Protein AF-A0A0D0BKS2-F1 (afdb_monomer_lite)

InterPro domains:
  IPR032914 Vam6/VPS39/TRAP1 family [PTHR12894] (10-140)

Secondary structure (DSSP, 8-state):
-HHHHHHHHHHHTT--GGGHHHHHHHHHHHHHH-HHHHHHTTS-SS----HHHHHHHHHHH-HHHHHHHHHHHHHTT----HHHHHHHHHHHHHHHHHHHHTT-HHHHHHHHHHHHHHHHH-SSS-HHHHHHHHHHHHH--

Foldseek 3Di:
DVVVCVVVLVVLLQDEQVCVVVLLVVLLVVCVVDVVSSLCSQLHPNYPYDLVVVLVSLVVNPPVSSLVSLVCCCVPVVDLAQVSLQVNLVVLVVQLLVCVVVVNNVSNVVSVVVSVVSVVPHPRYDVVSSVVVVVVSVVVD

Radius of gyration: 17.02 Å; chains: 1; bounding box: 39×26×51 Å

Organism: NCBI:txid930992

Structure (mmCIF, N/CA/C/O backbone):
data_AF-A0A0D0BKS2-F1
#
_entry.id   AF-A0A0D0BKS2-F1
#
loop_
_atom_site.group_PDB
_atom_site.id
_atom_site.type_symbol
_atom_site.label_atom_id
_atom_site.label_alt_id
_atom_site.label_comp_id
_atom_site.label_asym_id
_atom_site.label_entity_id
_atom_site.label_seq_id
_atom_site.pdbx_PDB_ins_code
_atom_site.Cartn_x
_atom_site.Cartn_y
_atom_site.Cartn_z
_atom_site.occupancy
_atom_site.B_iso_or_equiv
_atom_site.auth_seq_id
_atom_site.auth_comp_id
_atom_site.auth_asym_id
_atom_site.auth_atom_id
_atom_site.pdbx_PDB_model_num
ATOM 1 N N . MET A 1 1 ? 7.989 0.623 25.890 1.00 54.88 1 MET A N 1
ATOM 2 C CA . MET A 1 1 ? 7.165 1.540 25.068 1.00 54.88 1 MET A CA 1
ATOM 3 C C . MET A 1 1 ? 5.999 0.804 24.424 1.00 54.88 1 MET A C 1
ATOM 5 O O . MET A 1 1 ? 4.897 1.310 24.569 1.00 54.88 1 MET A O 1
ATOM 9 N N . ARG A 1 2 ? 6.196 -0.400 23.856 1.00 55.66 2 ARG A N 1
ATOM 10 C CA . ARG A 1 2 ? 5.108 -1.274 23.359 1.00 55.66 2 ARG A CA 1
ATOM 11 C C . ARG A 1 2 ? 3.947 -1.472 24.346 1.00 55.66 2 ARG A C 1
ATOM 13 O O . ARG A 1 2 ? 2.832 -1.103 24.011 1.00 55.66 2 ARG A O 1
ATOM 20 N N . ASP A 1 3 ? 4.233 -1.807 25.608 1.00 62.22 3 ASP A N 1
ATOM 21 C CA . ASP A 1 3 ? 3.197 -1.976 26.652 1.00 62.22 3 ASP A CA 1
ATOM 22 C C . ASP A 1 3 ? 2.257 -0.770 26.868 1.00 62.22 3 ASP A C 1
ATOM 24 O O . ASP A 1 3 ? 1.178 -0.923 27.435 1.00 62.22 3 ASP A O 1
ATOM 28 N N . LYS A 1 4 ? 2.648 0.451 26.462 1.00 69.44 4 LYS A N 1
ATOM 29 C CA . LYS A 1 4 ? 1.788 1.645 26.574 1.00 69.44 4 LYS A CA 1
ATOM 30 C C . LYS A 1 4 ? 0.865 1.837 25.370 1.00 69.44 4 LYS A C 1
ATOM 32 O O . LYS A 1 4 ? -0.148 2.517 25.500 1.00 69.44 4 LYS A O 1
ATOM 37 N N . LEU A 1 5 ? 1.239 1.298 24.213 1.00 75.75 5 LEU A N 1
ATOM 38 C CA . LEU A 1 5 ? 0.521 1.469 22.952 1.00 75.75 5 LEU A CA 1
ATOM 39 C C . LEU A 1 5 ? -0.526 0.374 22.743 1.00 75.75 5 LEU A C 1
ATOM 41 O O . LEU A 1 5 ? -1.575 0.660 22.168 1.00 75.75 5 LEU A O 1
ATOM 45 N N . ASP A 1 6 ? -0.281 -0.832 23.261 1.00 78.50 6 ASP A N 1
ATOM 46 C CA . ASP A 1 6 ? -1.150 -2.000 23.072 1.00 78.50 6 ASP A CA 1
ATOM 47 C C . ASP A 1 6 ? -2.633 -1.744 23.407 1.00 78.50 6 ASP A C 1
ATOM 49 O O . ASP A 1 6 ? -3.484 -2.094 22.585 1.00 78.50 6 ASP A O 1
ATOM 53 N N . PRO A 1 7 ? -3.007 -1.082 24.527 1.00 84.69 7 PRO A N 1
ATOM 54 C CA . PRO A 1 7 ? -4.418 -0.827 24.826 1.00 84.69 7 PRO A CA 1
ATOM 55 C C . PRO A 1 7 ? -5.069 0.136 23.829 1.00 84.69 7 PRO A C 1
ATOM 57 O O . PRO A 1 7 ? -6.225 -0.049 23.447 1.00 84.69 7 PRO A O 1
ATOM 60 N N . SER A 1 8 ? -4.323 1.153 23.392 1.00 83.75 8 SER A N 1
ATOM 61 C CA . SER A 1 8 ? -4.793 2.137 22.416 1.00 83.75 8 SER A CA 1
ATOM 62 C C . SER A 1 8 ? -4.968 1.497 21.044 1.00 83.75 8 SER A C 1
ATOM 64 O O . SER A 1 8 ? -5.995 1.699 20.408 1.00 83.75 8 SER A O 1
ATOM 66 N N . ILE A 1 9 ? -4.014 0.674 20.605 1.00 84.62 9 ILE A N 1
ATOM 67 C CA . ILE A 1 9 ? -4.103 -0.060 19.337 1.00 84.62 9 ILE A CA 1
ATOM 68 C C . ILE A 1 9 ? -5.277 -1.032 19.369 1.00 84.62 9 ILE A C 1
ATOM 70 O O . ILE A 1 9 ? -6.082 -1.044 18.443 1.00 84.62 9 ILE A O 1
ATOM 74 N N . PHE A 1 10 ? -5.424 -1.800 20.451 1.00 87.25 10 PHE A N 1
ATOM 75 C CA . PHE A 1 10 ? -6.543 -2.724 20.617 1.00 87.25 10 PHE A CA 1
ATOM 76 C C . PHE A 1 10 ? -7.894 -2.007 20.569 1.00 87.25 10 PHE A C 1
ATOM 78 O O . PHE A 1 10 ? -8.843 -2.514 19.976 1.00 87.25 10 PHE A O 1
ATOM 85 N N . TYR A 1 11 ? -7.981 -0.819 21.168 1.00 89.44 11 TYR A N 1
ATOM 86 C CA . TYR A 1 11 ? -9.177 0.008 21.086 1.00 89.44 11 TYR A CA 1
ATOM 87 C C . TYR A 1 11 ? -9.436 0.491 19.653 1.00 89.44 11 TYR A C 1
ATOM 89 O O . TYR A 1 11 ? -10.529 0.282 19.134 1.00 89.44 11 TYR A O 1
ATOM 97 N N . LEU A 1 12 ? -8.433 1.078 18.989 1.00 89.88 12 LEU A N 1
ATOM 98 C CA . LEU A 1 12 ? -8.564 1.613 17.628 1.00 89.88 12 LEU A CA 1
ATOM 99 C C . LEU A 1 12 ? -8.916 0.531 16.602 1.00 89.88 12 LEU A C 1
ATOM 101 O O . LEU A 1 12 ? -9.735 0.779 15.726 1.00 89.88 12 LEU A O 1
ATOM 105 N N . ARG A 1 13 ? -8.367 -0.680 16.746 1.00 90.19 13 ARG A N 1
ATOM 106 C CA . ARG A 1 13 ? -8.686 -1.843 15.901 1.00 90.19 13 ARG A CA 1
ATOM 107 C C . ARG A 1 13 ? -10.146 -2.279 15.971 1.00 90.19 13 ARG A C 1
ATOM 109 O O . ARG A 1 13 ? -10.606 -2.976 15.078 1.00 90.19 13 ARG A O 1
ATOM 116 N N . LYS A 1 14 ? -10.857 -1.909 17.036 1.00 90.25 14 LYS A N 1
ATOM 117 C CA . LYS A 1 14 ? -12.272 -2.240 17.246 1.00 90.25 14 LYS A CA 1
ATOM 118 C C . LYS A 1 14 ? -13.215 -1.105 16.873 1.00 90.25 14 LYS A C 1
ATOM 120 O O . LYS A 1 14 ? -14.429 -1.270 16.975 1.00 90.25 14 LYS A O 1
ATOM 125 N N . LEU A 1 15 ? -12.677 0.047 16.479 1.00 91.31 15 LEU A N 1
ATOM 126 C CA . LEU A 1 15 ? -13.481 1.176 16.045 1.00 91.31 15 LEU A CA 1
ATOM 127 C C . LEU A 1 15 ? -13.953 0.959 14.612 1.00 91.31 15 LEU A C 1
ATOM 129 O O . LEU A 1 15 ? -13.151 0.878 13.686 1.00 91.31 15 LEU A O 1
ATOM 133 N N . GLY A 1 16 ? -15.271 0.892 14.446 1.00 89.25 16 GLY A N 1
ATOM 134 C CA . GLY A 1 16 ? -15.906 0.777 13.144 1.00 89.25 16 GLY A CA 1
ATOM 135 C C . GLY A 1 16 ? -15.745 2.026 12.260 1.00 89.25 16 GLY A C 1
ATOM 136 O O . GLY A 1 16 ? -15.209 3.057 12.691 1.00 89.25 16 GLY A O 1
ATOM 137 N N . PRO A 1 17 ? -16.233 1.955 11.008 1.00 92.44 17 PRO A N 1
ATOM 138 C CA . PRO A 1 17 ? -16.144 3.036 10.023 1.00 92.44 17 PRO A CA 1
ATOM 139 C C . PRO A 1 17 ? -16.743 4.370 10.496 1.00 92.44 17 PRO A C 1
ATOM 141 O O . PRO A 1 17 ? -16.321 5.432 10.043 1.00 92.44 17 PRO A O 1
ATOM 144 N N . GLU A 1 18 ? -17.699 4.351 11.423 1.00 94.56 18 GLU A N 1
ATOM 145 C CA . GLU A 1 18 ? -18.311 5.545 12.008 1.00 94.56 18 GLU A CA 1
ATOM 146 C C . GLU A 1 18 ? -17.322 6.409 12.812 1.00 94.56 18 GLU A C 1
ATOM 148 O O . GLU A 1 18 ? -17.535 7.612 12.967 1.00 94.56 18 GLU A O 1
ATOM 153 N N . TYR A 1 19 ? -16.206 5.825 13.261 1.00 94.88 19 TYR A N 1
ATOM 154 C CA . TYR A 1 19 ? -15.139 6.505 13.997 1.00 94.88 19 TYR A CA 1
ATOM 155 C C . TYR A 1 19 ? -13.859 6.673 13.165 1.00 94.88 19 TYR A C 1
ATOM 157 O O . TYR A 1 19 ? -12.793 6.950 13.718 1.00 94.88 19 TYR A O 1
ATOM 165 N N . ILE A 1 20 ? -13.931 6.539 11.836 1.00 94.31 20 ILE A N 1
ATOM 166 C CA . ILE A 1 20 ? -12.741 6.517 10.972 1.00 94.31 20 ILE A CA 1
ATOM 167 C C . ILE A 1 20 ? -11.850 7.759 11.124 1.00 94.31 20 ILE A C 1
ATOM 169 O O . ILE A 1 20 ? -10.628 7.646 11.142 1.00 94.31 20 ILE A O 1
ATOM 173 N N . ASN A 1 21 ? -12.442 8.940 11.326 1.00 95.31 21 ASN A N 1
ATOM 174 C CA . ASN A 1 21 ? -11.678 10.169 11.549 1.00 95.31 21 ASN A CA 1
ATOM 175 C C . ASN A 1 21 ? -10.830 10.079 12.826 1.00 95.31 21 ASN A C 1
ATOM 177 O O . ASN A 1 21 ? -9.660 10.452 12.815 1.00 95.31 21 ASN A O 1
ATOM 181 N N . GLN A 1 22 ? -11.383 9.505 13.898 1.00 94.06 22 GLN A N 1
ATOM 182 C CA . GLN A 1 22 ? -10.650 9.281 15.143 1.00 94.06 22 GLN A CA 1
ATOM 183 C C . GLN A 1 22 ? -9.534 8.248 14.955 1.00 94.06 22 GLN A C 1
ATOM 185 O O . GLN A 1 22 ? -8.438 8.434 15.490 1.00 94.06 22 GLN A O 1
ATOM 190 N N . VAL A 1 23 ? -9.789 7.181 14.188 1.00 94.50 23 VAL A N 1
ATOM 191 C CA . VAL A 1 23 ? -8.764 6.188 13.830 1.00 94.50 23 VAL A CA 1
ATOM 192 C C . VAL A 1 23 ? -7.618 6.867 13.081 1.00 94.50 23 VAL A C 1
ATOM 194 O O . VAL A 1 23 ? -6.455 6.693 13.442 1.00 94.50 23 VAL A O 1
ATOM 197 N N . PHE A 1 24 ? -7.928 7.709 12.096 1.00 95.38 24 PHE A N 1
ATOM 198 C CA . PHE A 1 24 ? -6.934 8.440 11.317 1.00 95.38 24 PHE A CA 1
ATOM 199 C C . PHE A 1 24 ? -6.120 9.412 12.163 1.00 95.38 24 PHE A C 1
ATOM 201 O O . PHE A 1 24 ? -4.891 9.364 12.115 1.00 95.38 24 PHE A O 1
ATOM 208 N N . GLU A 1 25 ? -6.766 10.252 12.965 1.00 93.38 25 GLU A N 1
ATOM 209 C CA . GLU A 1 25 ? -6.088 11.201 13.853 1.00 93.38 25 GLU A CA 1
ATOM 210 C C . GLU A 1 25 ? -5.177 10.484 14.853 1.00 93.38 25 GLU A C 1
ATOM 212 O O . GLU A 1 25 ? -4.004 10.832 14.992 1.00 93.38 25 GLU A O 1
ATOM 217 N N . SER A 1 26 ? -5.688 9.425 15.484 1.00 90.19 26 SER A N 1
ATOM 218 C CA . SER A 1 26 ? -4.943 8.661 16.485 1.00 90.19 26 SER A CA 1
ATOM 219 C C . SER A 1 26 ? -3.824 7.826 15.863 1.00 90.19 26 SER A C 1
ATOM 221 O O . SER A 1 26 ? -2.791 7.627 16.482 1.00 90.19 26 SER A O 1
ATOM 223 N N . SER A 1 27 ? -3.972 7.342 14.632 1.00 91.81 27 SER A N 1
ATOM 224 C CA . SER A 1 27 ? -2.923 6.535 13.998 1.00 91.81 27 SER A CA 1
ATOM 225 C C . SER A 1 27 ? -1.644 7.324 13.699 1.00 91.81 27 SER A C 1
ATOM 227 O O . SER A 1 27 ? -0.570 6.729 13.687 1.00 91.81 27 SER A O 1
ATOM 229 N N . ARG A 1 28 ? -1.726 8.649 13.480 1.00 91.06 28 ARG A N 1
ATOM 230 C CA . ARG A 1 28 ? -0.578 9.472 13.048 1.00 91.06 28 ARG A CA 1
ATOM 231 C C . ARG A 1 28 ? 0.586 9.404 14.029 1.00 91.06 28 ARG A C 1
ATOM 233 O O . ARG A 1 28 ? 1.695 9.078 13.628 1.00 91.06 28 ARG A O 1
ATOM 240 N N . TRP A 1 29 ? 0.318 9.645 15.307 1.00 89.44 29 TRP A N 1
ATOM 241 C CA . TRP A 1 29 ? 1.359 9.611 16.333 1.00 89.44 29 TRP A CA 1
ATOM 242 C C . TRP A 1 29 ? 1.861 8.179 16.593 1.00 89.44 29 TRP A C 1
ATOM 244 O O . TRP A 1 29 ? 3.032 7.981 16.890 1.00 89.44 29 TRP A O 1
ATOM 254 N N . ILE A 1 30 ? 1.014 7.155 16.414 1.00 90.00 30 ILE A N 1
ATOM 255 C CA . ILE A 1 30 ? 1.442 5.750 16.543 1.00 90.00 30 ILE A CA 1
ATOM 256 C C . ILE A 1 30 ? 2.400 5.384 15.403 1.00 90.00 30 ILE A C 1
ATOM 258 O O . ILE A 1 30 ? 3.365 4.668 15.641 1.00 90.00 30 ILE A O 1
ATOM 262 N N . PHE A 1 31 ? 2.196 5.905 14.187 1.00 91.06 31 PHE A N 1
ATOM 263 C CA . PHE A 1 31 ? 3.149 5.725 13.084 1.00 91.06 31 PHE A CA 1
ATOM 264 C C . PHE A 1 31 ? 4.513 6.372 13.352 1.00 91.06 31 PHE A C 1
ATOM 266 O O . PHE A 1 31 ? 5.516 5.869 12.847 1.00 91.06 31 PHE A O 1
ATOM 273 N N . GLU A 1 32 ? 4.567 7.461 14.121 1.00 88.81 32 GLU A N 1
ATOM 274 C CA . GLU A 1 32 ? 5.827 8.098 14.528 1.00 88.81 32 GLU A CA 1
ATOM 275 C C . GLU A 1 32 ? 6.589 7.246 15.559 1.00 88.81 32 GLU A C 1
ATOM 277 O O . GLU A 1 32 ? 7.817 7.203 15.535 1.00 88.81 32 GLU A O 1
ATOM 282 N N . GLU A 1 33 ? 5.865 6.522 16.415 1.00 89.19 33 GLU A N 1
ATOM 283 C CA . GLU A 1 33 ? 6.424 5.692 17.488 1.00 89.19 33 GLU A CA 1
ATOM 284 C C . GLU A 1 33 ? 6.766 4.256 17.043 1.00 89.19 33 GLU A C 1
ATOM 286 O O . GLU A 1 33 ? 7.876 3.772 17.271 1.00 89.19 33 GLU A O 1
ATOM 291 N N . ASP A 1 34 ? 5.823 3.546 16.415 1.00 88.62 34 ASP A N 1
ATOM 292 C CA . ASP A 1 34 ? 6.003 2.181 15.906 1.00 88.62 34 ASP A CA 1
ATOM 293 C C . ASP A 1 34 ? 5.131 1.941 14.660 1.00 88.62 34 ASP A C 1
ATOM 295 O O . ASP A 1 34 ? 3.935 1.635 14.724 1.00 88.62 34 ASP A O 1
ATOM 299 N N . ARG A 1 35 ? 5.770 2.032 13.489 1.00 90.44 35 ARG A N 1
ATOM 300 C CA . ARG A 1 35 ? 5.120 1.858 12.181 1.00 90.44 35 ARG A CA 1
ATOM 301 C C . ARG A 1 35 ? 4.510 0.476 11.976 1.00 90.44 35 ARG A C 1
ATOM 303 O O . ARG A 1 35 ? 3.549 0.361 11.221 1.00 90.44 35 ARG A O 1
ATOM 310 N N . HIS A 1 36 ? 5.079 -0.569 12.581 1.00 88.62 36 HIS A N 1
ATOM 311 C CA . HIS A 1 36 ? 4.546 -1.920 12.429 1.00 88.62 36 HIS A CA 1
ATOM 312 C C . HIS A 1 36 ? 3.206 -2.027 13.147 1.00 88.62 36 HIS A C 1
ATOM 314 O O . HIS A 1 36 ? 2.212 -2.422 12.547 1.00 88.62 36 HIS A O 1
ATOM 320 N N . MET A 1 37 ? 3.172 -1.599 14.407 1.00 86.12 37 MET A N 1
ATOM 321 C CA . MET A 1 37 ? 1.958 -1.652 15.213 1.00 86.12 37 MET A CA 1
ATOM 322 C C . MET A 1 37 ? 0.863 -0.713 14.699 1.00 86.12 37 MET A C 1
ATOM 324 O O . MET A 1 37 ? -0.311 -1.069 14.702 1.00 86.12 37 MET A O 1
ATOM 328 N N . ALA A 1 38 ? 1.229 0.470 14.198 1.00 91.25 38 ALA A N 1
ATOM 329 C CA . ALA A 1 38 ? 0.268 1.369 13.564 1.00 91.25 38 ALA A CA 1
ATOM 330 C C . ALA A 1 38 ? -0.401 0.737 12.330 1.00 91.25 38 ALA A C 1
ATOM 332 O O . ALA A 1 38 ? -1.578 0.974 12.074 1.00 91.25 38 ALA A O 1
ATOM 333 N N . PHE A 1 39 ? 0.327 -0.094 11.579 1.00 93.50 39 PHE A N 1
ATOM 334 C CA . PHE A 1 39 ? -0.208 -0.780 10.404 1.00 93.50 39 PHE A CA 1
ATOM 335 C C . PHE A 1 39 ? -1.237 -1.864 10.767 1.00 93.50 39 PHE A C 1
ATOM 337 O O . PHE A 1 39 ? -2.212 -2.054 10.037 1.00 93.50 39 PHE A O 1
ATOM 344 N N . GLU A 1 40 ? -1.083 -2.516 11.923 1.00 91.69 40 GLU A N 1
ATOM 345 C CA . GLU A 1 40 ? -2.055 -3.492 12.444 1.00 91.69 40 GLU A CA 1
ATOM 346 C C . GLU A 1 40 ? -3.434 -2.872 12.709 1.00 91.69 40 GLU A C 1
ATOM 348 O O . GLU A 1 40 ? -4.443 -3.570 12.654 1.00 91.69 40 GLU A O 1
ATOM 353 N N . ILE A 1 41 ? -3.506 -1.555 12.941 1.00 92.88 41 ILE A N 1
ATOM 354 C CA . ILE A 1 41 ? -4.781 -0.838 13.099 1.00 92.88 41 ILE A CA 1
ATOM 355 C C . ILE A 1 41 ? -5.644 -0.967 11.836 1.00 92.88 41 ILE A C 1
ATOM 357 O O . ILE A 1 41 ? -6.860 -1.101 11.935 1.00 92.88 41 ILE A O 1
ATOM 361 N N . PHE A 1 42 ? -5.017 -0.958 10.658 1.00 95.12 42 PHE A N 1
ATOM 362 C CA . PHE A 1 42 ? -5.699 -0.940 9.360 1.00 95.12 42 PHE A CA 1
ATOM 363 C C . PHE A 1 42 ? -5.839 -2.317 8.710 1.00 95.12 42 PHE A C 1
ATOM 365 O O . PHE A 1 42 ? -6.578 -2.459 7.741 1.00 95.12 42 PHE A O 1
ATOM 372 N N . THR A 1 43 ? -5.131 -3.317 9.232 1.00 93.19 43 THR A N 1
ATOM 373 C CA . THR A 1 43 ? -5.092 -4.697 8.713 1.00 93.19 43 THR A CA 1
ATOM 374 C C . THR A 1 43 ? -5.737 -5.704 9.669 1.00 93.19 43 THR A C 1
ATOM 376 O O . THR A 1 43 ? -5.614 -6.913 9.502 1.00 93.19 43 THR A O 1
ATOM 379 N N . SER A 1 44 ? -6.436 -5.200 10.685 1.00 87.94 44 SER A N 1
ATOM 380 C CA . SER A 1 44 ? -7.184 -5.993 11.653 1.00 87.94 44 SER A CA 1
ATOM 381 C C . SER A 1 44 ? -8.422 -6.643 11.027 1.00 87.94 44 SER A C 1
ATOM 383 O O . SER A 1 44 ? -9.161 -5.988 10.299 1.00 87.94 44 SER A O 1
ATOM 385 N N . ASP A 1 45 ? -8.706 -7.896 11.389 1.00 86.81 45 ASP A N 1
ATOM 386 C CA . ASP A 1 45 ? -9.957 -8.585 11.024 1.00 86.81 45 ASP A CA 1
ATOM 387 C C . ASP A 1 45 ? -11.144 -8.209 11.928 1.00 86.81 45 ASP A C 1
ATOM 389 O O . ASP A 1 45 ? -12.272 -8.632 11.685 1.00 86.81 45 ASP A O 1
ATOM 393 N N . ASP A 1 46 ? -10.902 -7.431 12.989 1.00 88.31 46 ASP A N 1
ATOM 394 C CA . ASP A 1 46 ? -11.936 -7.048 13.958 1.00 88.31 46 ASP A CA 1
ATOM 395 C C . ASP A 1 46 ? -13.031 -6.158 13.330 1.00 88.31 46 AS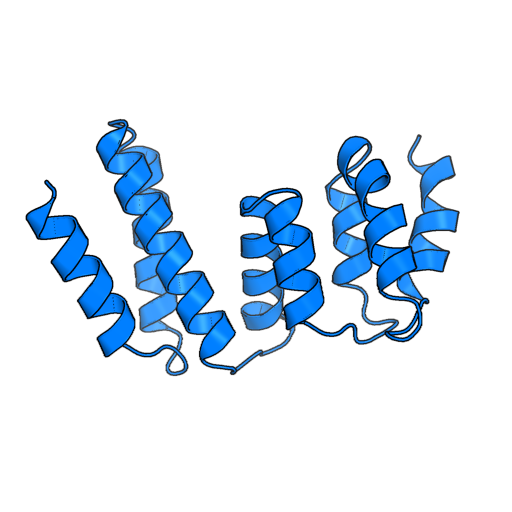P A C 1
ATOM 397 O O . ASP A 1 46 ? -14.198 -6.256 13.718 1.00 88.31 46 ASP A O 1
ATOM 401 N N . VAL A 1 47 ? -12.668 -5.285 12.379 1.00 89.56 47 VAL A N 1
ATOM 402 C CA . VAL A 1 47 ? -13.575 -4.329 11.716 1.00 89.56 47 VAL A CA 1
ATOM 403 C C . VAL A 1 47 ? -13.169 -4.110 10.256 1.00 89.56 47 VAL A C 1
ATOM 405 O O . VAL A 1 47 ? -11.988 -3.980 9.947 1.00 89.56 47 VAL A O 1
ATOM 408 N N . GLU A 1 48 ? -14.145 -3.997 9.351 1.00 90.31 48 GLU A N 1
ATOM 409 C CA . GLU A 1 48 ? -13.878 -3.630 7.954 1.00 90.31 48 GLU A CA 1
ATOM 410 C C . GLU A 1 48 ? -13.939 -2.102 7.803 1.00 90.31 48 GLU A C 1
ATOM 412 O O . GLU A 1 48 ? -15.009 -1.489 7.887 1.00 90.31 48 GLU A O 1
ATOM 417 N N . LEU A 1 49 ? -12.781 -1.475 7.588 1.00 94.00 49 LEU A N 1
ATOM 418 C CA . LEU A 1 49 ? -12.690 -0.040 7.324 1.00 94.00 49 LEU A CA 1
ATOM 419 C C . LEU A 1 49 ? -12.847 0.268 5.821 1.00 94.00 49 LEU A C 1
ATOM 421 O O . LEU A 1 49 ? -12.498 -0.556 4.975 1.00 94.00 49 LEU A O 1
ATOM 425 N N . PRO A 1 50 ? -13.315 1.475 5.444 1.00 95.31 50 PRO A N 1
ATOM 426 C CA . PRO A 1 50 ? -13.433 1.883 4.047 1.00 95.31 50 PRO A CA 1
ATOM 427 C C . PRO A 1 50 ? -12.058 1.950 3.362 1.00 95.31 50 PRO A C 1
ATOM 429 O O . PRO A 1 50 ? -11.325 2.932 3.498 1.00 95.31 50 PRO A O 1
ATOM 432 N N . ARG A 1 51 ? -11.728 0.911 2.587 1.00 96.00 51 ARG A N 1
ATOM 433 C CA . ARG A 1 51 ? -10.414 0.676 1.956 1.00 96.00 51 ARG A CA 1
ATOM 434 C C . ARG A 1 51 ? -9.856 1.895 1.222 1.00 96.00 51 ARG A C 1
ATOM 436 O O . ARG A 1 51 ? -8.688 2.236 1.392 1.00 96.00 51 ARG A O 1
ATOM 443 N N . THR A 1 52 ? -10.689 2.596 0.449 1.00 96.06 52 THR A N 1
ATOM 444 C CA . THR A 1 52 ? -10.273 3.805 -0.284 1.00 96.06 52 THR A CA 1
ATOM 445 C C . THR A 1 52 ? -9.841 4.917 0.668 1.00 96.06 52 THR A C 1
ATOM 447 O O . THR A 1 52 ? -8.755 5.464 0.516 1.00 96.06 52 THR A O 1
ATOM 450 N N . GLN A 1 53 ? -10.639 5.198 1.704 1.00 96.94 53 GLN A N 1
ATOM 451 C CA . GLN A 1 53 ? -10.322 6.250 2.676 1.00 96.94 53 GLN A CA 1
ATOM 452 C C . GLN A 1 53 ? -9.053 5.912 3.464 1.00 96.94 53 GLN A C 1
ATOM 454 O O . GLN A 1 53 ? -8.235 6.794 3.717 1.00 96.94 53 GLN A O 1
ATOM 459 N N . VAL A 1 54 ? -8.875 4.637 3.829 1.00 96.94 54 VAL A N 1
ATOM 460 C CA . VAL A 1 54 ? -7.661 4.159 4.504 1.00 96.94 54 VAL A CA 1
ATOM 461 C C . VAL A 1 54 ? -6.443 4.351 3.604 1.00 96.94 54 VAL A C 1
ATOM 463 O O . VAL A 1 54 ? -5.460 4.949 4.030 1.00 96.94 54 VAL A O 1
ATOM 466 N N . THR A 1 55 ? -6.526 3.923 2.346 1.00 96.75 55 THR A N 1
ATOM 467 C CA . THR A 1 55 ? -5.429 4.051 1.375 1.00 96.75 55 THR A CA 1
ATOM 46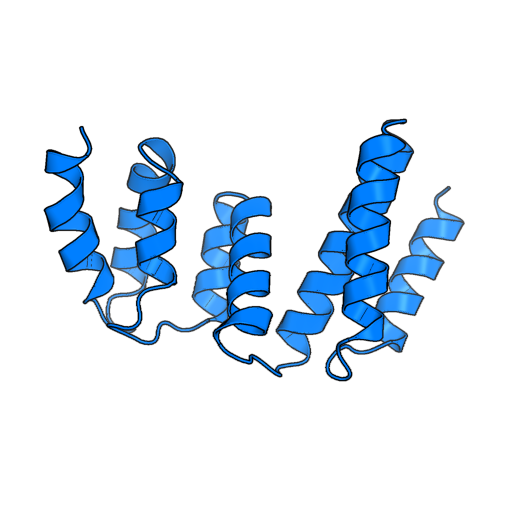8 C C . THR A 1 55 ? -4.999 5.510 1.195 1.00 96.75 55 THR A C 1
ATOM 470 O O . THR A 1 55 ? -3.803 5.810 1.235 1.00 96.75 55 THR A O 1
ATOM 473 N N . ASP A 1 56 ? -5.966 6.426 1.078 1.00 96.38 56 ASP A N 1
ATOM 474 C CA . ASP A 1 56 ? -5.720 7.865 0.927 1.00 96.38 56 ASP A CA 1
ATOM 475 C C . ASP A 1 56 ? -5.142 8.503 2.199 1.00 96.38 56 ASP A C 1
ATOM 477 O O . ASP A 1 56 ? -4.338 9.435 2.134 1.00 96.38 56 ASP A O 1
ATOM 481 N N . HIS A 1 57 ? -5.543 8.029 3.380 1.00 96.19 57 HIS A N 1
ATOM 482 C CA . HIS A 1 57 ? -4.961 8.479 4.645 1.00 96.19 57 HI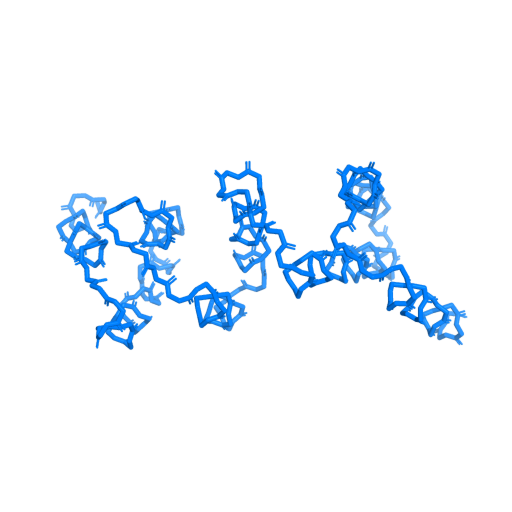S A CA 1
ATOM 483 C C . HIS A 1 57 ? -3.512 8.014 4.797 1.00 96.19 57 HIS A C 1
ATOM 485 O O . HIS A 1 57 ? -2.646 8.821 5.140 1.00 96.19 57 HIS A O 1
ATOM 491 N N . LEU A 1 58 ? -3.238 6.742 4.501 1.00 96.06 58 LEU A N 1
ATOM 492 C CA . LEU A 1 58 ? -1.895 6.171 4.582 1.00 96.06 58 LEU A CA 1
ATOM 493 C C . LEU A 1 58 ? -0.939 6.831 3.586 1.00 96.06 58 LEU A C 1
ATOM 495 O O . LEU A 1 58 ? 0.206 7.087 3.939 1.00 96.06 58 LEU A O 1
ATOM 499 N N . GLU A 1 59 ? -1.411 7.194 2.392 1.00 94.69 59 GLU A N 1
ATOM 500 C CA . GLU A 1 59 ? -0.596 7.909 1.400 1.00 94.69 59 GLU A CA 1
ATOM 501 C C . GLU A 1 59 ? -0.149 9.286 1.899 1.00 94.69 59 GLU A C 1
ATOM 503 O O . GLU A 1 59 ? 0.996 9.680 1.685 1.00 94.69 59 GLU A O 1
ATOM 508 N N . LYS A 1 60 ? -1.022 9.998 2.625 1.00 94.38 60 LYS A N 1
ATOM 509 C CA . LYS A 1 60 ? -0.683 11.290 3.246 1.00 94.38 60 LYS A CA 1
ATOM 510 C C . LYS A 1 60 ? 0.355 11.164 4.359 1.00 94.38 60 LYS A C 1
ATOM 512 O O . LYS A 1 60 ? 0.972 12.166 4.707 1.00 94.38 60 LYS A O 1
ATOM 517 N N . ILE A 1 61 ? 0.482 9.988 4.973 1.00 93.38 61 ILE A N 1
ATOM 518 C CA . ILE A 1 61 ? 1.494 9.719 6.000 1.00 93.38 61 ILE A CA 1
ATOM 519 C C . ILE A 1 61 ? 2.808 9.349 5.322 1.00 93.38 61 ILE A C 1
ATOM 521 O O . ILE A 1 61 ? 3.837 9.971 5.569 1.00 93.38 61 ILE A O 1
ATOM 525 N N . ASP A 1 62 ? 2.764 8.325 4.478 1.00 91.56 62 ASP A N 1
ATOM 526 C CA . ASP A 1 62 ? 3.902 7.840 3.718 1.00 91.56 62 ASP A CA 1
ATOM 527 C C . ASP A 1 62 ? 3.386 6.999 2.541 1.00 91.56 62 ASP A C 1
ATOM 529 O O . ASP A 1 62 ? 2.746 5.961 2.768 1.00 91.56 62 ASP A O 1
ATOM 533 N N . PRO A 1 63 ? 3.697 7.377 1.291 1.00 91.38 63 PRO A N 1
ATOM 534 C CA . PRO A 1 63 ? 3.326 6.595 0.119 1.00 91.38 63 PRO A CA 1
ATOM 535 C C . PRO A 1 63 ? 3.712 5.115 0.227 1.00 91.38 63 PRO A C 1
ATOM 537 O O . PRO A 1 63 ? 2.941 4.262 -0.195 1.00 91.38 63 PRO A O 1
ATOM 540 N N . ALA A 1 64 ? 4.840 4.780 0.867 1.00 91.94 64 ALA A N 1
ATOM 541 C CA . ALA A 1 64 ? 5.261 3.390 1.040 1.00 91.94 64 ALA A CA 1
ATOM 542 C C . ALA A 1 64 ? 4.324 2.582 1.957 1.00 91.94 64 ALA A C 1
ATOM 544 O O . ALA A 1 64 ? 4.171 1.375 1.763 1.00 91.94 64 ALA A O 1
ATOM 545 N N . ILE A 1 65 ? 3.684 3.220 2.947 1.00 94.56 65 ILE A N 1
ATOM 546 C CA . ILE A 1 65 ? 2.679 2.551 3.790 1.00 94.56 65 ILE A CA 1
ATOM 547 C C . ILE A 1 65 ? 1.407 2.303 2.981 1.00 94.56 65 ILE A C 1
ATOM 549 O O . ILE A 1 65 ? 0.832 1.220 3.076 1.00 94.56 65 ILE A O 1
ATOM 553 N N . SER A 1 66 ? 0.993 3.278 2.168 1.00 95.94 66 SER A N 1
ATOM 554 C CA . SER A 1 66 ? -0.150 3.119 1.265 1.00 95.94 66 SER A CA 1
ATOM 555 C C . SER A 1 66 ? 0.065 1.964 0.287 1.00 95.94 66 SER A C 1
ATOM 557 O O . SER A 1 66 ? -0.784 1.083 0.201 1.00 95.94 66 SER A O 1
ATOM 559 N N . THR A 1 67 ? 1.237 1.885 -0.355 1.00 95.44 67 THR A N 1
ATOM 560 C CA . THR A 1 67 ? 1.598 0.761 -1.236 1.00 95.44 67 THR A CA 1
ATOM 561 C C . THR A 1 67 ? 1.477 -0.577 -0.519 1.00 95.44 67 THR A C 1
ATOM 563 O O . THR A 1 67 ? 0.824 -1.479 -1.031 1.00 95.44 67 THR A O 1
ATOM 566 N N . ARG A 1 68 ? 2.037 -0.690 0.694 1.00 95.69 68 ARG A N 1
ATOM 567 C CA . ARG A 1 68 ? 1.963 -1.921 1.494 1.00 95.69 68 ARG A CA 1
ATOM 568 C C . ARG A 1 68 ? 0.523 -2.296 1.850 1.00 95.69 68 ARG A C 1
ATOM 570 O O . ARG A 1 68 ? 0.195 -3.474 1.923 1.00 95.69 68 ARG A O 1
ATOM 577 N N . TYR A 1 69 ? -0.337 -1.310 2.098 1.00 97.12 69 TYR A N 1
ATOM 578 C CA . TYR A 1 69 ? -1.753 -1.562 2.352 1.00 97.12 69 TYR A CA 1
ATOM 579 C C . TYR A 1 69 ? -2.474 -2.075 1.105 1.00 97.12 69 TYR A C 1
ATOM 581 O O . TYR A 1 69 ? -3.261 -3.007 1.208 1.00 97.12 69 TYR A O 1
ATOM 589 N N . ILE A 1 70 ? -2.176 -1.525 -0.074 1.00 97.25 70 ILE A N 1
ATOM 590 C CA . ILE A 1 70 ? -2.745 -2.017 -1.335 1.00 97.25 70 ILE A CA 1
ATOM 591 C C . ILE A 1 70 ? -2.261 -3.445 -1.630 1.00 97.25 70 ILE A C 1
ATOM 593 O O . ILE A 1 70 ? -3.076 -4.284 -2.001 1.00 97.25 70 ILE A O 1
ATOM 597 N N . GLU A 1 71 ? -0.975 -3.742 -1.406 1.00 96.31 71 GLU A N 1
ATOM 598 C CA . GLU A 1 71 ? -0.430 -5.109 -1.492 1.00 96.31 71 GLU A CA 1
ATOM 599 C C . GLU A 1 71 ? -1.201 -6.0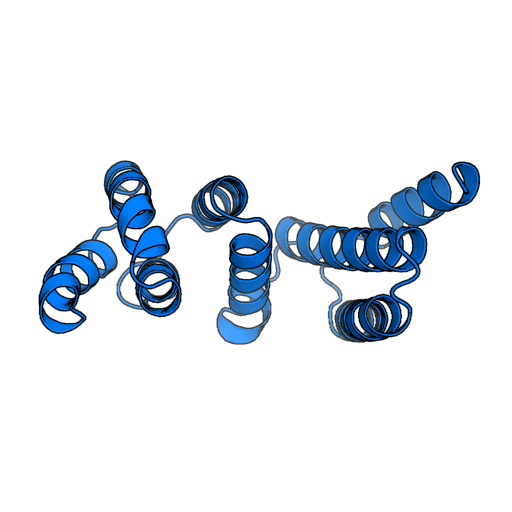62 -0.564 1.00 96.31 71 GLU A C 1
ATOM 601 O O . GLU A 1 71 ? -1.684 -7.092 -1.017 1.00 96.31 71 GLU A O 1
ATOM 606 N N . TYR A 1 72 ? -1.416 -5.680 0.702 1.00 96.38 72 TYR A N 1
ATOM 607 C CA . TYR A 1 72 ? -2.230 -6.449 1.653 1.00 96.38 72 TYR A CA 1
ATOM 608 C C . TYR A 1 72 ? -3.667 -6.677 1.158 1.00 96.38 72 TYR A C 1
ATOM 610 O O . TYR A 1 72 ? -4.188 -7.789 1.241 1.00 96.38 72 TYR A O 1
ATOM 618 N N . LEU A 1 73 ? -4.324 -5.639 0.631 1.00 96.25 73 LEU A N 1
ATOM 619 C CA . LEU A 1 73 ? -5.686 -5.767 0.117 1.00 96.25 73 LEU A CA 1
ATOM 620 C C . LEU A 1 73 ? -5.762 -6.791 -1.021 1.00 96.25 73 LEU A C 1
ATOM 622 O O . LEU A 1 73 ? -6.690 -7.595 -1.053 1.00 96.25 73 LEU A O 1
ATOM 626 N N . ILE A 1 74 ? -4.797 -6.779 -1.936 1.00 96.06 74 ILE A N 1
ATOM 627 C CA . ILE A 1 74 ? -4.784 -7.682 -3.089 1.00 96.06 74 ILE A CA 1
ATOM 628 C C . ILE A 1 74 ? -4.384 -9.100 -2.662 1.00 96.06 74 ILE A C 1
ATOM 630 O O . ILE A 1 74 ? -5.131 -10.043 -2.914 1.00 96.06 74 ILE A O 1
ATOM 634 N N . ASP A 1 75 ? -3.251 -9.249 -1.976 1.00 94.62 75 ASP A N 1
ATOM 635 C CA . ASP A 1 75 ? -2.653 -10.555 -1.681 1.00 94.62 75 ASP A CA 1
ATOM 636 C C . ASP A 1 75 ? -3.375 -11.301 -0.549 1.00 94.62 75 ASP A C 1
ATOM 638 O O . ASP A 1 75 ? -3.508 -12.524 -0.598 1.00 94.62 75 ASP A O 1
ATOM 642 N N . GLU A 1 76 ? -3.839 -10.583 0.480 1.00 94.69 76 GLU A N 1
ATOM 643 C CA . GLU A 1 76 ? -4.435 -11.191 1.679 1.00 94.69 76 GLU A CA 1
ATOM 644 C C . GLU A 1 76 ? -5.960 -11.055 1.724 1.00 94.69 76 GLU A C 1
ATOM 646 O O . GLU A 1 76 ? -6.641 -11.970 2.193 1.00 94.69 76 GLU A O 1
ATOM 651 N N . LYS A 1 77 ? -6.525 -9.941 1.233 1.00 94.69 77 LYS A N 1
ATOM 652 C CA . LYS A 1 77 ? -7.987 -9.727 1.217 1.00 94.69 77 LYS A CA 1
ATOM 653 C C . LYS A 1 77 ? -8.658 -10.067 -0.116 1.00 94.69 77 LYS A C 1
ATOM 655 O O . LYS A 1 77 ? -9.886 -9.984 -0.179 1.00 94.69 77 LYS A O 1
ATOM 660 N N . GLY A 1 78 ? -7.899 -10.454 -1.144 1.00 94.38 78 GLY A N 1
ATOM 661 C CA . GLY A 1 78 ? -8.440 -10.801 -2.462 1.00 94.38 78 GLY A CA 1
ATOM 662 C C . GLY A 1 78 ? -9.196 -9.642 -3.113 1.00 94.38 78 GLY A C 1
ATOM 663 O O . GLY A 1 78 ? -10.264 -9.839 -3.681 1.00 94.38 78 GLY A O 1
ATOM 664 N N . GLU A 1 79 ? -8.710 -8.412 -2.948 1.00 95.75 79 GLU A N 1
ATOM 665 C CA . GLU A 1 79 ? -9.292 -7.231 -3.583 1.00 95.75 79 GLU A CA 1
ATOM 666 C C . GLU A 1 79 ? -9.156 -7.316 -5.108 1.00 95.75 79 GLU A C 1
ATOM 668 O O . GLU A 1 79 ? -8.047 -7.401 -5.626 1.00 95.75 79 GLU A O 1
ATOM 673 N N . GLU A 1 80 ? -10.277 -7.235 -5.825 1.00 95.88 80 GLU A N 1
ATOM 674 C CA . GLU A 1 80 ? -10.355 -7.341 -7.293 1.00 95.88 80 GLU A CA 1
ATOM 675 C C . GLU A 1 80 ? -10.662 -5.991 -7.969 1.00 95.88 80 GLU A C 1
ATOM 677 O O . GLU A 1 80 ? -10.754 -5.897 -9.192 1.00 95.88 80 GLU A O 1
ATOM 682 N N . SER A 1 81 ? -10.855 -4.914 -7.199 1.00 95.50 81 SER A N 1
ATOM 683 C CA . SER A 1 81 ? -11.193 -3.600 -7.746 1.00 95.50 81 SER A CA 1
ATOM 684 C C . SER A 1 81 ? -10.085 -3.071 -8.664 1.00 95.50 81 SER A C 1
ATOM 686 O O . SER A 1 81 ? -8.968 -2.810 -8.194 1.00 95.50 81 SER A O 1
ATOM 688 N N . PRO A 1 82 ? -10.402 -2.761 -9.938 1.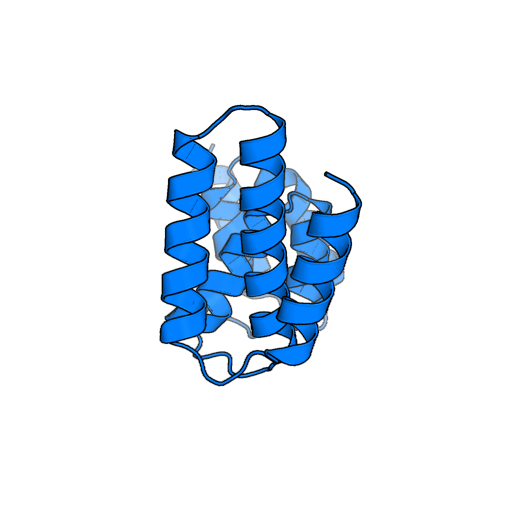00 94.88 82 PRO A N 1
ATOM 689 C CA . PRO A 1 82 ? -9.429 -2.210 -10.875 1.00 94.88 82 PRO A CA 1
ATOM 690 C C . PRO A 1 82 ? -8.746 -0.936 -10.381 1.00 94.88 82 PRO A C 1
ATOM 692 O O . PRO A 1 82 ? -7.614 -0.653 -10.753 1.00 94.88 82 PRO A O 1
ATOM 695 N N . ALA A 1 83 ? -9.404 -0.162 -9.513 1.00 94.38 83 ALA A N 1
ATOM 696 C CA . ALA A 1 83 ? -8.833 1.065 -8.971 1.00 94.38 83 ALA A CA 1
ATOM 697 C C . ALA A 1 83 ? -7.596 0.806 -8.095 1.00 94.38 83 ALA A C 1
ATOM 699 O O . ALA A 1 83 ? -6.635 1.571 -8.167 1.00 94.38 83 ALA A O 1
ATOM 700 N N . PHE A 1 84 ? -7.600 -0.261 -7.288 1.00 96.25 84 PHE A N 1
ATOM 701 C CA . PHE A 1 84 ? -6.453 -0.618 -6.448 1.00 96.25 84 PHE A CA 1
ATOM 702 C C . PHE A 1 84 ? -5.336 -1.262 -7.266 1.00 96.25 84 PHE A C 1
ATOM 704 O O . PHE A 1 84 ? -4.169 -0.920 -7.076 1.00 96.25 84 PHE A O 1
ATOM 711 N N . HIS A 1 85 ? -5.696 -2.120 -8.222 1.00 96.44 85 HIS A N 1
ATOM 712 C CA . HIS A 1 85 ? -4.732 -2.766 -9.111 1.00 96.44 85 HIS A CA 1
ATOM 713 C C . HIS A 1 85 ? -4.017 -1.765 -10.017 1.00 96.44 85 HIS A C 1
ATOM 715 O O . HIS A 1 85 ? -2.790 -1.782 -10.102 1.00 96.44 85 HIS A O 1
ATOM 721 N N . ASP A 1 86 ? -4.762 -0.834 -10.617 1.00 95.06 86 ASP A N 1
ATOM 722 C CA . ASP A 1 86 ? -4.180 0.272 -11.375 1.00 95.06 86 ASP A CA 1
ATOM 723 C C . ASP A 1 86 ? -3.222 1.074 -10.497 1.00 95.06 86 ASP A C 1
ATOM 725 O O . ASP A 1 86 ? -2.069 1.271 -10.863 1.00 95.06 86 ASP A O 1
ATOM 729 N N . ARG A 1 87 ? -3.671 1.490 -9.307 1.00 94.69 87 ARG A N 1
ATOM 730 C CA . ARG A 1 87 ? -2.858 2.301 -8.395 1.00 94.69 87 ARG A CA 1
ATOM 731 C C . ARG A 1 87 ? -1.550 1.604 -8.020 1.00 94.69 87 ARG A C 1
ATOM 733 O O . ARG A 1 87 ? -0.509 2.257 -8.002 1.00 94.69 87 ARG A O 1
ATOM 740 N N . LEU A 1 88 ? -1.568 0.295 -7.761 1.00 96.00 88 LEU A N 1
ATOM 741 C CA . LEU A 1 88 ? -0.349 -0.456 -7.450 1.00 96.00 88 LEU A CA 1
ATOM 742 C C . LEU A 1 88 ? 0.602 -0.539 -8.654 1.00 96.00 88 LEU A C 1
ATOM 744 O O . LEU A 1 88 ? 1.803 -0.297 -8.503 1.00 96.00 88 LEU A O 1
ATOM 748 N N . ALA A 1 89 ? 0.075 -0.805 -9.854 1.00 95.19 89 ALA A N 1
ATOM 749 C CA . ALA A 1 89 ? 0.869 -0.821 -11.082 1.00 95.19 89 ALA A CA 1
ATOM 750 C C . ALA A 1 89 ? 1.508 0.550 -11.372 1.00 95.19 89 ALA A C 1
ATOM 752 O O . ALA A 1 89 ? 2.704 0.630 -11.669 1.00 95.19 89 ALA A O 1
ATOM 753 N N . GLU A 1 90 ? 0.736 1.631 -11.231 1.00 93.69 90 GLU A N 1
ATOM 754 C CA . GLU A 1 90 ? 1.201 3.014 -11.381 1.00 93.69 90 GLU A CA 1
ATOM 755 C C . GLU A 1 90 ? 2.333 3.330 -10.390 1.00 93.69 90 GLU A C 1
ATOM 757 O O . GLU A 1 90 ? 3.370 3.885 -10.770 1.00 93.69 90 GLU A O 1
ATOM 762 N N . VAL A 1 91 ? 2.178 2.933 -9.123 1.00 93.69 91 VAL A N 1
ATOM 763 C CA . VAL A 1 91 ? 3.195 3.140 -8.085 1.00 93.69 91 VAL A CA 1
ATOM 764 C C . VAL A 1 91 ? 4.486 2.392 -8.405 1.00 93.69 91 VAL A C 1
ATOM 766 O O . VAL A 1 91 ? 5.559 3.003 -8.362 1.00 93.69 91 VAL A O 1
ATOM 769 N N . TYR A 1 92 ? 4.422 1.105 -8.758 1.00 95.25 92 TYR A N 1
ATOM 770 C CA . TYR A 1 92 ? 5.631 0.358 -9.108 1.00 95.25 92 TYR A CA 1
ATOM 771 C C . TYR A 1 92 ? 6.330 0.948 -10.335 1.00 95.25 92 TYR A C 1
ATOM 773 O O . TYR A 1 92 ? 7.552 1.109 -10.317 1.00 95.25 92 TYR A O 1
ATOM 781 N N . LEU A 1 93 ? 5.576 1.348 -11.363 1.00 93.75 93 LEU A N 1
ATOM 782 C CA . LEU A 1 93 ? 6.140 2.005 -12.538 1.00 93.75 93 LEU A CA 1
ATOM 783 C C . LEU A 1 93 ? 6.878 3.299 -12.159 1.00 93.75 93 LEU A C 1
ATOM 785 O O . LEU A 1 93 ? 8.053 3.470 -12.495 1.00 93.75 93 LEU A O 1
ATOM 789 N N . ASN A 1 94 ? 6.224 4.182 -11.404 1.00 92.31 94 ASN A N 1
ATOM 790 C CA . ASN A 1 94 ? 6.806 5.450 -10.969 1.00 92.31 94 ASN A CA 1
ATOM 791 C C . ASN A 1 94 ? 8.054 5.247 -10.100 1.00 92.31 94 ASN A C 1
ATOM 793 O O . ASN A 1 94 ? 9.048 5.965 -10.251 1.00 92.31 94 ASN A O 1
ATOM 797 N N . MET A 1 95 ? 8.042 4.246 -9.217 1.00 92.25 95 MET A N 1
ATOM 798 C CA . MET A 1 95 ? 9.196 3.874 -8.400 1.00 92.25 95 MET A CA 1
ATOM 799 C C . MET A 1 95 ? 10.365 3.358 -9.254 1.00 92.25 95 MET A C 1
ATOM 801 O O . MET A 1 95 ? 11.502 3.777 -9.019 1.00 92.25 95 MET A O 1
ATOM 805 N N . THR A 1 96 ? 10.111 2.515 -10.262 1.00 93.31 96 THR A N 1
ATOM 806 C CA . THR A 1 96 ? 11.132 2.054 -11.220 1.00 93.31 96 THR A CA 1
ATOM 807 C C . THR A 1 96 ? 11.758 3.227 -11.968 1.00 93.31 96 THR A C 1
ATOM 809 O O . THR A 1 96 ? 12.984 3.348 -12.008 1.00 93.31 96 THR A O 1
ATOM 812 N N . LEU A 1 97 ? 10.939 4.117 -12.531 1.00 92.12 97 LEU A N 1
ATOM 813 C CA . LEU A 1 97 ? 11.415 5.276 -13.289 1.00 92.12 97 LEU A CA 1
ATOM 814 C C . LEU A 1 97 ? 12.216 6.237 -12.409 1.00 92.12 97 LEU A C 1
ATOM 816 O O . LEU A 1 97 ? 13.293 6.690 -12.792 1.00 92.12 97 LEU A O 1
ATOM 820 N N . SER A 1 98 ? 11.730 6.500 -11.198 1.00 91.88 98 SER A N 1
ATOM 821 C CA . SER A 1 98 ? 12.415 7.366 -10.239 1.00 91.88 98 SER A CA 1
ATOM 822 C C . SER A 1 98 ? 13.760 6.785 -9.796 1.00 91.88 98 SER A C 1
ATOM 824 O O . SER A 1 98 ? 14.721 7.532 -9.631 1.00 91.88 98 SER A O 1
ATOM 826 N N . ALA A 1 99 ? 13.853 5.464 -9.610 1.00 92.94 99 ALA A N 1
ATOM 827 C CA . ALA A 1 99 ? 15.113 4.798 -9.288 1.00 92.94 99 ALA A CA 1
ATOM 828 C C . ALA A 1 99 ? 16.124 4.900 -10.443 1.00 92.94 99 ALA A C 1
ATOM 830 O O . ALA A 1 99 ? 17.266 5.294 -10.203 1.00 92.94 99 ALA A O 1
ATOM 831 N N . ARG A 1 100 ? 15.689 4.678 -11.695 1.00 93.12 100 ARG A N 1
ATOM 832 C CA . ARG A 1 100 ? 16.531 4.880 -12.891 1.00 93.12 100 ARG A CA 1
ATOM 833 C C . ARG A 1 100 ? 17.028 6.318 -13.013 1.00 93.12 100 ARG A C 1
ATOM 835 O O . ARG A 1 100 ? 18.219 6.534 -13.197 1.00 93.12 100 ARG A O 1
ATOM 842 N N . LYS A 1 101 ? 16.145 7.309 -12.830 1.00 93.00 101 LYS A N 1
ATOM 843 C CA . LYS A 1 101 ? 16.511 8.740 -12.856 1.00 93.00 101 LYS A CA 1
ATOM 844 C C . LYS A 1 101 ? 17.578 9.095 -11.808 1.00 93.00 101 LYS A C 1
ATOM 846 O O . LYS A 1 101 ? 18.365 10.008 -12.030 1.00 93.00 101 LYS A O 1
ATOM 851 N N . ARG A 1 102 ? 17.630 8.376 -10.681 1.00 94.50 102 ARG A N 1
ATOM 852 C CA . ARG A 1 102 ? 18.656 8.544 -9.634 1.00 94.50 102 ARG A CA 1
ATOM 853 C C . ARG A 1 102 ? 19.923 7.704 -9.851 1.00 94.50 102 ARG A C 1
ATOM 855 O O . ARG A 1 102 ? 20.836 7.806 -9.039 1.00 94.50 102 ARG A O 1
ATOM 862 N N . GLY A 1 103 ? 19.984 6.878 -10.898 1.00 94.75 103 GLY A N 1
ATOM 863 C CA . GLY A 1 103 ? 21.089 5.944 -11.140 1.00 94.75 103 GLY A CA 1
ATOM 864 C C . GLY A 1 103 ? 21.123 4.743 -10.185 1.00 94.75 103 GLY A C 1
ATOM 865 O O . GLY A 1 103 ? 22.144 4.066 -10.088 1.00 94.75 103 GLY A O 1
ATOM 866 N N . ASP A 1 104 ? 20.028 4.471 -9.468 1.00 96.19 104 ASP A N 1
ATOM 867 C CA . ASP A 1 104 ? 19.902 3.314 -8.578 1.00 96.19 104 ASP A CA 1
ATOM 868 C C . ASP A 1 104 ? 19.351 2.111 -9.357 1.00 96.19 104 ASP A C 1
ATOM 870 O O . ASP A 1 104 ? 18.171 1.757 -9.277 1.00 96.19 104 ASP A O 1
ATOM 874 N N . GLU A 1 105 ? 20.222 1.505 -10.166 1.00 94.00 105 GLU A N 1
ATOM 875 C CA . GLU A 1 105 ? 19.867 0.380 -11.039 1.00 94.00 105 GLU A CA 1
ATOM 876 C C . GLU A 1 105 ? 19.406 -0.855 -10.256 1.00 94.00 105 GLU A C 1
ATOM 878 O O . GLU A 1 105 ? 18.503 -1.570 -10.692 1.00 94.00 105 GLU A O 1
ATOM 883 N N . ALA A 1 106 ? 19.974 -1.088 -9.069 1.00 96.25 106 ALA A N 1
ATOM 884 C CA . ALA A 1 106 ? 19.577 -2.201 -8.215 1.00 96.25 106 ALA A CA 1
ATOM 885 C C . ALA A 1 106 ? 18.122 -2.044 -7.758 1.00 96.25 106 ALA A C 1
ATOM 887 O O . ALA A 1 106 ? 17.322 -2.974 -7.906 1.00 96.25 106 ALA A O 1
ATOM 888 N N . LYS A 1 107 ? 17.746 -0.852 -7.268 1.00 94.06 107 LYS A N 1
ATOM 889 C CA . LYS A 1 107 ? 16.363 -0.589 -6.863 1.00 94.06 107 LYS A CA 1
ATOM 890 C C . LYS A 1 107 ? 15.411 -0.570 -8.050 1.00 94.06 107 LYS A C 1
ATOM 892 O O . LYS A 1 107 ? 14.300 -1.089 -7.948 1.00 94.06 107 LYS A O 1
ATOM 897 N N . ALA A 1 108 ? 15.837 0.001 -9.176 1.00 93.88 108 ALA A N 1
ATOM 898 C CA . ALA A 1 108 ? 15.045 0.013 -10.398 1.00 93.88 108 ALA A CA 1
ATOM 899 C C . ALA A 1 108 ? 14.701 -1.409 -10.853 1.00 93.88 108 ALA A C 1
ATOM 901 O O . ALA A 1 108 ? 13.539 -1.685 -11.150 1.00 93.88 108 ALA A O 1
ATOM 902 N N . PHE A 1 109 ? 15.687 -2.310 -10.861 1.00 95.12 109 PHE A N 1
ATOM 903 C CA . PHE A 1 109 ? 15.500 -3.713 -11.219 1.00 95.12 109 PHE A CA 1
ATOM 904 C C . PHE A 1 109 ? 14.591 -4.455 -10.230 1.00 95.12 109 PHE A C 1
ATOM 906 O O . PHE A 1 109 ? 13.683 -5.168 -10.660 1.00 95.12 109 PHE A O 1
ATOM 913 N N . GLU A 1 110 ? 14.788 -4.260 -8.920 1.00 96.38 110 GLU A N 1
ATOM 914 C CA . GLU A 1 110 ? 13.947 -4.864 -7.874 1.00 96.38 110 GLU A CA 1
ATOM 915 C C . GLU A 1 110 ? 12.469 -4.503 -8.076 1.00 96.38 110 GLU A C 1
ATOM 917 O O . GLU A 1 110 ? 11.607 -5.380 -8.137 1.00 96.38 110 GLU A O 1
ATOM 922 N N . VAL A 1 111 ? 12.174 -3.209 -8.218 1.00 94.25 111 VAL A N 1
ATOM 923 C CA . VAL A 1 111 ? 10.794 -2.730 -8.346 1.00 94.25 111 VAL A CA 1
ATOM 924 C C . VAL A 1 111 ? 10.200 -3.097 -9.703 1.00 94.25 111 VAL A C 1
ATOM 926 O O . VAL A 1 111 ? 9.043 -3.499 -9.775 1.00 94.25 111 VAL A O 1
ATOM 929 N N . TYR A 1 112 ? 10.991 -3.038 -10.776 1.00 94.44 112 TYR A N 1
ATOM 930 C CA . TYR A 1 112 ? 10.522 -3.443 -12.100 1.00 94.44 112 TYR A CA 1
ATOM 931 C C . TYR A 1 112 ? 10.145 -4.928 -12.135 1.00 94.44 112 TYR A C 1
ATOM 933 O O . TYR A 1 112 ? 9.132 -5.298 -12.718 1.00 94.44 112 TYR A O 1
ATOM 941 N N . SER A 1 113 ? 10.914 -5.776 -11.449 1.00 95.81 113 SER A N 1
ATOM 942 C CA . SER A 1 113 ? 10.592 -7.199 -11.310 1.00 95.81 113 SER A CA 1
ATOM 943 C C . SER A 1 113 ? 9.282 -7.415 -10.545 1.00 95.81 113 SER A C 1
ATOM 945 O O . SER A 1 113 ? 8.506 -8.296 -10.911 1.00 95.81 113 SER A O 1
ATOM 947 N N . LYS A 1 114 ? 9.003 -6.594 -9.519 1.00 94.62 114 LYS A N 1
ATOM 948 C CA . LYS A 1 114 ? 7.705 -6.601 -8.821 1.00 94.62 114 LYS A CA 1
ATOM 949 C C . LYS A 1 114 ? 6.562 -6.189 -9.744 1.00 94.62 114 LYS A C 1
ATOM 951 O O . LYS A 1 114 ? 5.564 -6.896 -9.781 1.00 94.62 114 LYS A O 1
ATOM 956 N N . LEU A 1 115 ? 6.732 -5.115 -10.523 1.00 94.94 115 LEU A N 1
ATOM 957 C CA . LEU A 1 115 ? 5.738 -4.682 -11.510 1.00 94.94 115 LEU A CA 1
ATOM 958 C C . LEU A 1 115 ? 5.421 -5.795 -12.507 1.00 94.94 115 LEU A C 1
ATOM 960 O O . LEU A 1 115 ? 4.254 -6.107 -12.704 1.00 94.94 115 LEU A O 1
ATOM 964 N N . LEU A 1 116 ? 6.452 -6.399 -13.109 1.00 94.19 116 LEU A N 1
ATOM 965 C CA . LEU A 1 116 ? 6.279 -7.474 -14.087 1.00 94.19 116 LEU A CA 1
ATOM 966 C C . LEU A 1 116 ? 5.559 -8.677 -13.488 1.00 94.19 116 LEU A C 1
ATOM 968 O O . LEU A 1 116 ? 4.631 -9.193 -14.098 1.00 94.19 116 LEU A O 1
ATOM 972 N N . ARG A 1 117 ? 5.958 -9.099 -12.284 1.00 94.62 117 ARG A N 1
ATOM 973 C CA . ARG A 1 117 ? 5.267 -10.181 -11.586 1.00 94.62 117 ARG A CA 1
ATOM 974 C C . ARG A 1 117 ? 3.805 -9.822 -11.338 1.00 94.62 117 ARG A C 1
ATOM 976 O O . ARG A 1 117 ? 2.947 -10.650 -11.590 1.00 94.62 117 ARG A O 1
ATOM 983 N N . PHE A 1 118 ? 3.534 -8.607 -10.869 1.00 94.25 118 PHE A N 1
ATOM 984 C CA . PHE A 1 118 ? 2.182 -8.157 -10.567 1.00 94.25 118 PHE A CA 1
ATOM 985 C C . PHE A 1 118 ? 1.278 -8.219 -11.805 1.00 94.25 118 PHE A C 1
ATOM 987 O O . PHE A 1 118 ? 0.278 -8.932 -11.782 1.00 94.25 118 PHE A O 1
ATOM 994 N N . ILE A 1 119 ? 1.673 -7.571 -12.907 1.00 92.69 119 ILE A N 1
ATOM 995 C CA . ILE A 1 119 ? 0.868 -7.529 -14.141 1.00 92.69 119 ILE A CA 1
ATOM 996 C C . ILE A 1 119 ? 0.714 -8.894 -14.828 1.00 92.69 119 ILE A C 1
ATOM 998 O O . ILE A 1 119 ? -0.230 -9.080 -15.583 1.00 92.69 119 ILE A O 1
ATOM 1002 N N . ASP A 1 120 ? 1.625 -9.841 -14.581 1.00 91.81 120 ASP A N 1
ATOM 1003 C CA . ASP A 1 120 ? 1.519 -11.220 -15.084 1.00 91.81 120 ASP A CA 1
ATOM 1004 C C . ASP A 1 120 ? 0.560 -12.078 -14.236 1.00 91.81 120 ASP A C 1
ATOM 1006 O O . ASP A 1 120 ? 0.056 -13.101 -14.691 1.00 91.81 120 ASP A O 1
ATOM 1010 N N . THR A 1 121 ? 0.292 -11.662 -12.994 1.00 89.56 121 THR A N 1
ATOM 1011 C CA . THR A 1 121 ? -0.545 -12.411 -12.040 1.00 89.56 121 THR A CA 1
ATOM 1012 C C . THR A 1 121 ? -1.964 -11.878 -11.876 1.00 89.56 121 THR A C 1
ATOM 1014 O O . THR A 1 121 ? -2.823 -12.635 -11.432 1.00 89.56 121 THR A O 1
ATOM 1017 N N . THR A 1 122 ? -2.222 -10.612 -12.214 1.00 91.12 122 THR A N 1
ATOM 1018 C CA . THR A 1 122 ? -3.551 -9.991 -12.096 1.00 91.12 122 THR A CA 1
ATOM 1019 C C . THR A 1 122 ? -4.169 -9.690 -13.460 1.00 91.12 122 THR A C 1
ATOM 1021 O O . THR A 1 122 ? -3.493 -9.205 -14.365 1.00 91.12 122 THR A O 1
ATOM 1024 N N . ASP A 1 123 ? -5.475 -9.918 -13.596 1.00 91.44 123 ASP A N 1
ATOM 1025 C CA . ASP A 1 123 ? -6.300 -9.509 -14.738 1.00 91.44 123 ASP A CA 1
ATOM 1026 C C . ASP A 1 123 ? -7.213 -8.307 -14.419 1.00 91.44 123 ASP A C 1
ATOM 1028 O O . ASP A 1 123 ? -8.018 -7.889 -15.254 1.00 91.44 123 ASP A O 1
ATOM 1032 N N . HIS A 1 124 ? -7.071 -7.713 -13.230 1.00 93.38 124 HIS A N 1
ATOM 1033 C CA . HIS A 1 124 ? -7.944 -6.640 -12.751 1.00 93.38 124 HIS A CA 1
ATOM 1034 C C . HIS A 1 124 ? -7.445 -5.226 -13.078 1.00 93.38 124 HIS A C 1
ATOM 1036 O O . HIS A 1 124 ? -8.213 -4.270 -12.971 1.00 93.38 124 HIS A O 1
ATOM 1042 N N . TYR A 1 125 ? -6.182 -5.055 -13.477 1.00 91.75 125 TYR A N 1
ATOM 1043 C CA . TYR A 1 125 ? -5.663 -3.749 -13.898 1.00 91.75 125 TYR A CA 1
ATOM 1044 C C . TYR A 1 125 ? -6.051 -3.431 -15.350 1.00 91.75 125 TYR A C 1
ATOM 1046 O O . TYR A 1 125 ? -6.315 -4.322 -16.155 1.00 91.75 125 TYR A O 1
ATOM 1054 N N . ARG A 1 126 ? -6.063 -2.146 -15.710 1.00 92.25 126 ARG A N 1
ATOM 1055 C CA . ARG A 1 126 ? -6.337 -1.667 -17.072 1.00 92.25 126 ARG A CA 1
ATOM 1056 C C . ARG A 1 126 ? -5.031 -1.450 -17.838 1.00 92.25 126 ARG A C 1
ATOM 1058 O O . ARG A 1 126 ? -4.319 -0.479 -17.552 1.00 92.25 126 ARG A O 1
ATOM 1065 N N . PRO A 1 127 ? -4.701 -2.294 -18.837 1.00 88.56 127 PRO A N 1
ATOM 1066 C CA . PRO A 1 127 ? -3.438 -2.177 -19.560 1.00 88.56 127 PRO A CA 1
ATOM 1067 C C . PRO A 1 127 ? -3.290 -0.839 -20.284 1.00 88.56 127 PRO A C 1
ATOM 1069 O O . PRO A 1 127 ? -2.211 -0.256 -20.269 1.00 88.56 127 PRO A O 1
ATOM 1072 N N . ASP A 1 128 ? -4.366 -0.320 -20.874 1.00 90.00 128 ASP A N 1
ATOM 1073 C CA . ASP A 1 128 ? -4.400 0.965 -21.579 1.00 90.00 128 ASP A CA 1
ATOM 1074 C C . ASP A 1 128 ? -3.937 2.138 -20.703 1.00 90.00 128 ASP A C 1
ATOM 1076 O O . ASP A 1 128 ? -3.172 2.985 -21.170 1.00 90.00 128 ASP A O 1
ATOM 1080 N N . ARG A 1 129 ? -4.314 2.152 -19.416 1.00 87.75 129 ARG A N 1
ATOM 1081 C CA . ARG A 1 129 ? -3.866 3.181 -18.467 1.00 87.75 129 ARG A CA 1
ATOM 1082 C C . ARG A 1 129 ? -2.371 3.080 -18.192 1.00 87.75 129 ARG A C 1
ATOM 1084 O O . ARG A 1 129 ? -1.671 4.090 -18.240 1.00 87.75 129 ARG A O 1
ATOM 1091 N N . LEU A 1 130 ? -1.872 1.866 -17.961 1.00 87.69 130 LEU A N 1
ATOM 1092 C CA . LEU A 1 130 ? -0.450 1.637 -17.705 1.00 87.69 130 LEU A CA 1
ATOM 1093 C C . LEU A 1 130 ? 0.413 1.969 -18.937 1.00 87.69 130 LEU A C 1
ATOM 1095 O O . LEU A 1 130 ? 1.466 2.596 -18.807 1.00 87.69 130 LEU A O 1
ATOM 1099 N N . TYR A 1 131 ? -0.047 1.605 -20.139 1.00 85.12 131 TYR A N 1
ATOM 1100 C CA . TYR A 1 131 ? 0.613 1.958 -21.399 1.00 85.12 131 TYR A CA 1
ATOM 1101 C C . TYR A 1 131 ? 0.641 3.469 -21.644 1.00 85.12 131 TYR A C 1
ATOM 1103 O O . TYR A 1 131 ? 1.670 3.983 -22.086 1.00 85.12 131 TYR A O 1
ATOM 1111 N N . GLY A 1 132 ? -0.447 4.182 -21.331 1.00 86.50 132 GLY A N 1
ATOM 1112 C CA . GLY A 1 132 ? -0.488 5.644 -21.409 1.00 86.50 132 GLY A CA 1
ATOM 1113 C C . GLY A 1 132 ? 0.650 6.284 -20.613 1.00 86.50 132 GLY A C 1
ATOM 1114 O O . GLY A 1 132 ? 1.434 7.054 -21.164 1.00 86.50 132 GLY A O 1
ATOM 1115 N N . LEU A 1 133 ? 0.837 5.854 -19.364 1.00 83.25 133 LEU A N 1
ATOM 1116 C CA . LEU A 1 133 ? 1.897 6.367 -18.491 1.00 83.25 133 LEU A CA 1
ATOM 1117 C C . LEU A 1 133 ? 3.304 6.024 -18.985 1.00 83.25 133 LEU A C 1
ATOM 1119 O O . LEU A 1 133 ? 4.210 6.851 -18.899 1.00 83.25 133 LEU A O 1
ATOM 1123 N N . LEU A 1 134 ? 3.513 4.816 -19.516 1.00 80.69 134 LEU A N 1
ATOM 1124 C CA . LEU A 1 134 ? 4.793 4.448 -20.128 1.00 80.69 134 LEU A CA 1
ATOM 1125 C C . LEU A 1 134 ? 5.127 5.351 -21.315 1.00 80.69 134 LEU A C 1
ATOM 1127 O O . LEU A 1 134 ? 6.273 5.774 -21.451 1.00 80.69 134 LEU A O 1
ATOM 1131 N N . SER A 1 135 ? 4.136 5.645 -22.159 1.00 73.19 135 SER A N 1
ATOM 1132 C CA . SER A 1 135 ? 4.338 6.491 -23.331 1.00 73.19 135 SER A CA 1
ATOM 1133 C C . SER A 1 135 ? 4.747 7.910 -22.936 1.00 73.19 135 SER A C 1
ATOM 1135 O O . SER A 1 135 ? 5.771 8.381 -23.417 1.00 73.19 135 SER A O 1
ATOM 1137 N N . GLU A 1 136 ? 4.049 8.542 -21.989 1.00 69.88 136 GLU A N 1
ATOM 1138 C CA . GLU A 1 136 ? 4.368 9.892 -21.501 1.00 69.88 136 GLU A CA 1
ATOM 1139 C C . GLU A 1 136 ? 5.792 9.977 -20.933 1.00 69.88 136 GLU A C 1
ATOM 1141 O O . GLU A 1 136 ? 6.567 10.856 -21.308 1.00 69.88 136 GLU A O 1
ATOM 1146 N N . ASN A 1 137 ? 6.188 9.002 -20.113 1.00 63.69 137 ASN A N 1
ATOM 1147 C CA . ASN A 1 137 ? 7.512 8.988 -19.491 1.00 63.69 137 ASN A CA 1
ATOM 1148 C C . ASN A 1 137 ? 8.671 8.755 -20.478 1.00 63.69 137 ASN A C 1
ATOM 1150 O O . ASN A 1 137 ? 9.801 9.138 -20.180 1.00 63.69 137 ASN A O 1
ATOM 1154 N N . LEU A 1 138 ? 8.423 8.121 -21.629 1.00 60.19 138 LEU A N 1
ATOM 1155 C CA . LEU A 1 138 ? 9.434 7.917 -22.673 1.00 60.19 138 LEU A CA 1
ATOM 1156 C C . LEU A 1 138 ? 9.685 9.176 -23.514 1.00 60.19 138 LEU A C 1
ATOM 1158 O O . LEU A 1 138 ? 10.762 9.298 -24.090 1.00 60.19 138 LEU A O 1
ATOM 1162 N N . TYR A 1 139 ? 8.725 10.104 -23.588 1.00 55.44 139 TYR A N 1
ATOM 1163 C CA . TYR A 1 139 ? 8.901 11.381 -24.291 1.00 55.44 139 TYR A CA 1
ATOM 1164 C C . TYR A 1 139 ? 9.585 12.456 -23.429 1.00 55.44 139 TYR A C 1
ATOM 1166 O O . TYR A 1 139 ? 10.083 13.440 -23.972 1.00 55.44 139 TYR A O 1
ATOM 1174 N N . GLU A 1 140 ? 9.627 12.271 -22.107 1.00 49.91 140 GLU A N 1
ATOM 1175 C CA . GLU A 1 140 ? 10.289 13.176 -21.153 1.00 49.91 140 GLU A CA 1
ATOM 1176 C C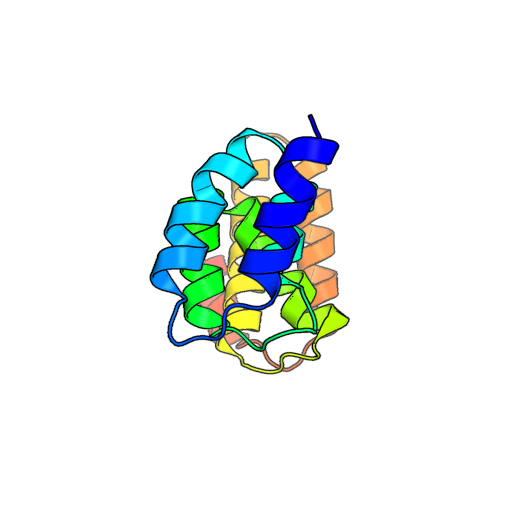 . GLU A 1 140 ? 11.747 12.792 -20.821 1.00 49.91 140 GLU A C 1
ATOM 1178 O O . GLU A 1 140 ? 12.373 13.448 -19.982 1.00 49.91 140 GLU A O 1
ATOM 1183 N N . ALA A 1 141 ? 12.280 11.725 -21.430 1.00 46.06 141 ALA A N 1
ATOM 1184 C CA . ALA A 1 141 ? 13.624 11.189 -21.186 1.00 46.06 141 ALA A CA 1
ATOM 1185 C C . ALA A 1 141 ? 14.647 11.598 -22.257 1.00 46.06 141 ALA A C 1
ATOM 1187 O O . ALA A 1 141 ? 14.287 11.638 -23.455 1.00 46.06 141 ALA A O 1
#

pLDDT: mean 89.93, std 9.71, range [46.06, 97.25]

Sequence (141 aa):
MRDKLDPSIFYLRKLGPEYINQVFESSRWIFEEDRHMAFEIFTSDDVELPRTQVTDHLEKIDPAISTRYIEYLIDEKGEESPAFHDRLAEVYLNMTLSARKRGDEAKAFEVYSKLLRFIDTTDHYRPDRLYGLLSENLYEA